Protein AF-A0A2T5ME31-F1 (afdb_monomer_lite)

Sequence (83 aa):
MPKRVDEKGSESASTDAVGQFEEAMKELEALVSKMERGDLRLEESLHVFERGIALAQQCRQSLEKAELKVQNLLERSSDNQDA

Radius of gyration: 20.47 Å; chains: 1; bounding box: 51×41×55 Å

pLDDT: mean 82.14, std 18.38, range [39.12, 97.12]

Secondary structure (DSSP, 8-state):
---------S-HHHHHHHHHHHHHHHHHHHHHHHHHHT---HHHHHHHHHHHHHHHHHHHHHHHHHHHHHHHHHHHHHTTT--

InterPro domains:
  IPR003761 Exonuclease VII, small subunit [MF_00337] (20-80)
  IPR003761 Exonuclease VII, small subunit [PF02609] (21-71)
  IPR003761 Exonuclease VII, small subunit [PIRSF006488] (12-82)
  IPR003761 Exonuclease VII, small subunit [PTHR34137] (15-80)
  IPR003761 Exonuclease VII, small subunit [TIGR01280] (21-75)
  IPR037004 Exonuclease VII, small subunit superfamily [G3DSA:1.10.287.1040] (18-83)
  IPR037004 Exonuclease VII, small subunit superfamily [SSF116842] (20-80)

Foldseek 3Di:
DDDDDDDDDDDPPQVVLVVQLVVLVVLLVVLVVVVVVVPDDPVRVVVSVVSNVVSVVSNVVSVVVNVVVVVVVVVVVVVVVVD

Organism: NCBI:txid2029166

Structure (mmCIF, N/CA/C/O backbone):
data_AF-A0A2T5ME31-F1
#
_entry.id   AF-A0A2T5ME31-F1
#
loop_
_atom_site.group_PDB
_atom_site.id
_atom_site.type_symbol
_atom_site.label_atom_id
_atom_site.label_alt_id
_atom_site.label_comp_id
_atom_site.label_asym_id
_atom_site.label_entity_id
_atom_site.label_seq_id
_atom_site.pdbx_PDB_ins_code
_atom_site.Cartn_x
_atom_site.Cartn_y
_atom_site.Cartn_z
_atom_site.occupancy
_atom_site.B_iso_or_equiv
_atom_site.auth_seq_id
_atom_site.auth_comp_id
_atom_site.auth_asym_id
_atom_site.auth_atom_id
_atom_site.pdbx_PDB_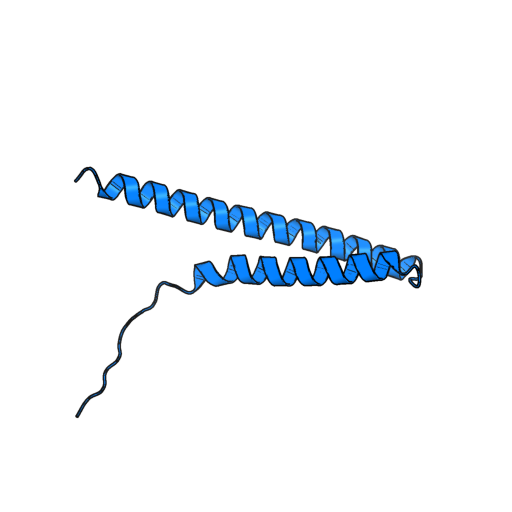model_num
ATOM 1 N N . MET A 1 1 ? -35.891 -35.934 11.371 1.00 39.12 1 MET A N 1
ATOM 2 C CA . MET A 1 1 ? -34.684 -35.581 12.150 1.00 39.12 1 MET A CA 1
ATOM 3 C C . MET A 1 1 ? -34.080 -34.322 11.542 1.00 39.12 1 MET A C 1
ATOM 5 O O . MET A 1 1 ? -33.664 -34.388 10.393 1.00 39.12 1 MET A O 1
ATOM 9 N N . PRO A 1 2 ? -34.120 -33.173 12.235 1.00 50.97 2 PRO A N 1
ATOM 10 C CA . PRO A 1 2 ? -33.582 -31.913 11.737 1.00 50.97 2 PRO A CA 1
ATOM 11 C C . PRO A 1 2 ? -32.100 -31.768 12.109 1.00 50.97 2 PRO A C 1
ATOM 13 O O . PRO A 1 2 ? -31.711 -32.072 13.234 1.00 50.97 2 PRO A O 1
ATOM 16 N N . LYS A 1 3 ? -31.285 -31.240 11.194 1.00 44.72 3 LYS A N 1
ATOM 17 C CA . LYS A 1 3 ? -30.058 -30.519 11.551 1.00 44.72 3 LYS A CA 1
ATOM 18 C C . LYS A 1 3 ? -30.191 -29.094 11.025 1.00 44.72 3 LYS A C 1
ATOM 20 O O . LYS A 1 3 ? -29.736 -28.781 9.932 1.00 44.72 3 LYS A O 1
ATOM 25 N N . ARG A 1 4 ? -30.895 -28.269 11.808 1.00 48.56 4 ARG A N 1
ATOM 26 C CA . ARG A 1 4 ? -30.717 -26.816 11.789 1.00 48.56 4 ARG A CA 1
ATOM 27 C C . ARG A 1 4 ? -29.307 -26.534 12.288 1.00 48.56 4 ARG A C 1
ATOM 29 O O . ARG A 1 4 ? -28.952 -26.985 13.373 1.00 48.56 4 ARG A O 1
ATOM 36 N N . VAL A 1 5 ? -28.558 -25.782 11.504 1.00 55.25 5 VAL A N 1
ATOM 37 C CA . VAL A 1 5 ? -27.475 -24.936 11.996 1.00 55.25 5 VAL A CA 1
ATOM 38 C C . VAL A 1 5 ? -27.756 -23.543 11.450 1.00 55.25 5 VAL A C 1
ATOM 40 O O . VAL A 1 5 ? -27.225 -23.124 10.429 1.00 55.25 5 VAL A O 1
ATOM 43 N N . ASP A 1 6 ? -28.701 -22.873 12.102 1.00 62.56 6 ASP A N 1
ATOM 44 C CA . ASP A 1 6 ? -28.684 -21.421 12.200 1.00 62.56 6 ASP A CA 1
ATOM 45 C C . ASP A 1 6 ? -27.572 -21.089 13.206 1.00 62.56 6 ASP A C 1
ATOM 47 O O . ASP A 1 6 ? -27.680 -21.539 14.340 1.00 62.56 6 ASP A O 1
ATOM 51 N N . GLU A 1 7 ? -26.500 -20.395 12.804 1.00 49.44 7 GLU A N 1
ATOM 52 C CA . GLU A 1 7 ? -25.826 -19.363 13.620 1.00 49.44 7 GLU A CA 1
ATOM 53 C C . GLU A 1 7 ? -24.509 -18.868 12.996 1.00 49.44 7 GLU A C 1
ATOM 55 O O . GLU A 1 7 ? -23.515 -19.588 12.943 1.00 49.44 7 GLU A O 1
ATOM 60 N N . LYS A 1 8 ? -24.534 -17.583 12.607 1.00 40.03 8 LYS A N 1
ATOM 61 C CA . LYS A 1 8 ? -23.518 -16.524 12.804 1.00 40.03 8 LYS A CA 1
ATOM 62 C C . LYS A 1 8 ? -23.275 -15.668 11.560 1.00 40.03 8 LYS A C 1
ATOM 64 O O . LYS A 1 8 ? -22.261 -15.763 10.878 1.00 40.03 8 LYS A O 1
ATOM 69 N N . GLY A 1 9 ? -24.186 -14.721 11.344 1.00 49.94 9 GLY A N 1
ATOM 70 C CA . GLY A 1 9 ? -23.807 -13.426 10.788 1.00 49.94 9 GLY A CA 1
ATOM 71 C C . GLY A 1 9 ? -23.179 -12.572 11.895 1.00 49.94 9 GLY A C 1
ATOM 72 O O . GLY A 1 9 ? -23.847 -12.353 12.897 1.00 49.94 9 GLY A O 1
ATOM 73 N N . SER A 1 10 ? -21.909 -12.164 11.733 1.00 41.03 10 SER A N 1
ATOM 74 C CA . SER A 1 10 ? -21.300 -10.917 12.274 1.00 41.03 10 SER A CA 1
ATOM 75 C C . SER A 1 10 ? -19.772 -10.788 12.018 1.00 41.03 10 SER A C 1
ATOM 77 O O . SER A 1 10 ? -19.177 -9.778 12.380 1.00 41.03 10 SER A O 1
ATOM 79 N N . GLU A 1 11 ? -19.081 -11.764 11.408 1.00 43.75 11 GLU A N 1
ATOM 80 C CA . GLU A 1 11 ? -17.596 -11.744 11.326 1.00 43.75 11 GLU A CA 1
ATOM 81 C C . GLU A 1 11 ? -17.000 -11.213 10.002 1.00 43.75 11 GLU A C 1
ATOM 83 O O . GLU A 1 11 ? -15.802 -10.935 9.937 1.00 43.75 11 GLU A O 1
ATOM 88 N N . SER A 1 12 ? -17.816 -10.987 8.966 1.00 48.06 12 SER A N 1
ATOM 89 C CA . SER A 1 12 ? -17.333 -10.740 7.592 1.00 48.06 12 SER A CA 1
ATOM 90 C C . SER A 1 12 ? -16.538 -9.441 7.393 1.00 48.06 12 SER A C 1
ATOM 92 O O . SER A 1 12 ? -15.633 -9.415 6.575 1.00 48.06 12 SER A O 1
ATOM 94 N N . ALA A 1 13 ? -16.821 -8.366 8.135 1.00 49.38 13 ALA A N 1
ATOM 95 C CA . ALA A 1 13 ? -16.233 -7.052 7.836 1.00 49.38 13 ALA A CA 1
ATOM 96 C C . ALA A 1 13 ? -14.808 -6.839 8.400 1.00 49.38 13 ALA A C 1
ATOM 98 O O . ALA A 1 13 ? -14.172 -5.832 8.110 1.00 49.38 13 ALA A O 1
ATOM 99 N N . SER A 1 14 ? -14.307 -7.723 9.276 1.00 51.66 14 SER A N 1
ATOM 100 C CA . SER A 1 14 ? -12.938 -7.624 9.845 1.00 51.66 14 SER A CA 1
ATOM 101 C C . SER A 1 14 ? -11.876 -8.154 8.900 1.00 51.66 14 SER A C 1
ATOM 103 O O . SER A 1 14 ? -10.784 -7.600 8.827 1.00 51.66 14 SER A O 1
ATOM 105 N N . THR A 1 15 ? -12.210 -9.237 8.208 1.00 57.91 15 THR A N 1
ATOM 106 C CA . THR A 1 15 ? -11.295 -9.967 7.333 1.00 57.91 15 THR A CA 1
ATOM 107 C C . THR A 1 15 ? -10.972 -9.156 6.082 1.00 57.91 15 THR A C 1
ATOM 109 O O . THR A 1 15 ? -9.847 -9.204 5.599 1.00 57.91 15 THR A O 1
ATOM 112 N N . ASP A 1 16 ? -11.915 -8.332 5.620 1.00 72.06 16 ASP A N 1
ATOM 113 C CA . ASP A 1 16 ? -11.773 -7.569 4.381 1.00 72.06 16 ASP A CA 1
ATOM 114 C C . ASP A 1 16 ? -10.636 -6.538 4.433 1.00 72.06 16 ASP A C 1
ATOM 116 O O . ASP A 1 16 ? -9.873 -6.433 3.479 1.00 72.06 16 ASP A O 1
ATOM 120 N N . ALA A 1 17 ? -10.484 -5.788 5.531 1.00 78.50 17 ALA A N 1
ATOM 121 C CA . ALA A 1 17 ? -9.447 -4.752 5.627 1.00 78.50 17 ALA A CA 1
ATOM 122 C C . ALA A 1 17 ? -8.035 -5.349 5.748 1.00 78.50 17 ALA A C 1
ATOM 124 O O . ALA A 1 17 ? -7.097 -4.847 5.129 1.00 78.50 17 ALA A O 1
ATOM 125 N N . VAL A 1 18 ? -7.893 -6.438 6.511 1.00 81.31 18 VAL A N 1
ATOM 126 C CA . VAL A 1 18 ? -6.614 -7.148 6.668 1.00 81.31 18 VAL A CA 1
ATOM 127 C C . VAL A 1 18 ? -6.233 -7.853 5.366 1.00 81.31 18 VAL A C 1
ATOM 129 O O . VAL A 1 18 ? -5.108 -7.694 4.905 1.00 81.31 18 VAL A O 1
ATOM 132 N N . GLY A 1 19 ? -7.179 -8.529 4.706 1.00 83.69 19 GLY A N 1
ATOM 133 C CA . GLY A 1 19 ? -6.946 -9.142 3.395 1.00 83.69 19 GLY A CA 1
ATOM 134 C C . GLY A 1 19 ? -6.562 -8.115 2.325 1.00 83.69 19 GLY A C 1
ATOM 135 O O . GLY A 1 19 ? -5.577 -8.299 1.617 1.00 83.69 19 GLY A O 1
ATOM 136 N N . GLN A 1 20 ? -7.260 -6.973 2.269 1.00 88.44 20 GLN A N 1
ATOM 137 C CA . GLN A 1 20 ? -6.921 -5.875 1.353 1.00 88.44 20 GLN A CA 1
ATOM 138 C C . GLN A 1 20 ? -5.532 -5.282 1.616 1.00 88.44 20 GLN 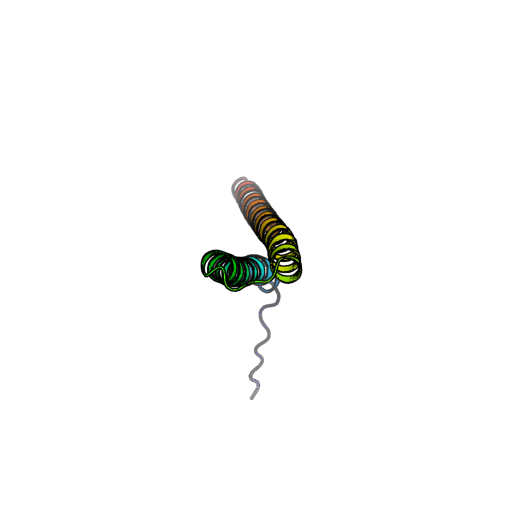A C 1
ATOM 140 O O . GLN A 1 20 ? -4.894 -4.802 0.680 1.00 88.44 20 GLN A O 1
ATOM 145 N N . PHE A 1 21 ? -5.077 -5.266 2.873 1.00 93.62 21 PHE A N 1
ATOM 146 C CA . PHE A 1 21 ? -3.724 -4.834 3.220 1.00 93.62 21 PHE A CA 1
ATOM 147 C C . PHE A 1 21 ? -2.676 -5.841 2.737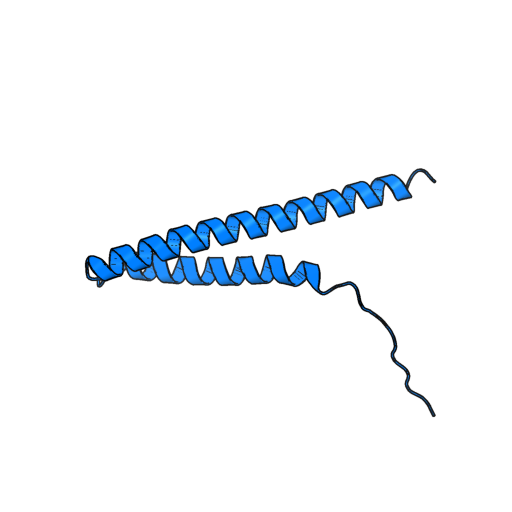 1.00 93.62 21 PHE A C 1
ATOM 149 O O . PHE A 1 21 ? -1.725 -5.444 2.071 1.00 93.62 21 PHE A O 1
ATOM 156 N N . GLU A 1 22 ? -2.853 -7.129 3.041 1.00 93.88 22 GLU A N 1
ATOM 157 C CA . GLU A 1 22 ? -1.905 -8.179 2.651 1.00 93.88 22 GLU A CA 1
ATOM 158 C C . GLU A 1 22 ? -1.756 -8.279 1.128 1.00 93.88 22 GLU A C 1
ATOM 160 O O . GLU A 1 22 ? -0.637 -8.364 0.616 1.00 93.88 22 GLU A O 1
ATOM 165 N N . GLU A 1 23 ? -2.866 -8.203 0.391 1.00 94.06 23 GLU A N 1
ATOM 166 C CA . GLU A 1 23 ? -2.853 -8.193 -1.073 1.00 94.06 23 GLU A CA 1
ATOM 167 C C . GLU A 1 23 ? -2.122 -6.967 -1.629 1.00 94.06 23 GLU A C 1
ATOM 169 O O . GLU A 1 23 ? -1.240 -7.109 -2.480 1.00 94.06 23 GLU A O 1
ATOM 174 N N . ALA A 1 24 ? -2.440 -5.770 -1.123 1.00 94.62 24 ALA A N 1
ATOM 175 C CA . ALA A 1 24 ? -1.814 -4.535 -1.583 1.00 94.62 24 ALA A CA 1
ATOM 176 C C . ALA A 1 24 ? -0.310 -4.492 -1.270 1.00 94.62 24 ALA A C 1
ATOM 178 O O . ALA A 1 24 ? 0.482 -4.062 -2.110 1.00 94.62 24 ALA A O 1
ATOM 179 N N . MET A 1 25 ? 0.096 -4.983 -0.095 1.00 95.88 25 MET A N 1
ATOM 180 C CA . MET A 1 25 ? 1.504 -5.090 0.288 1.00 95.88 25 MET A CA 1
ATOM 181 C C . MET A 1 25 ? 2.267 -6.059 -0.609 1.00 95.88 25 MET A C 1
ATOM 183 O O . MET A 1 25 ? 3.333 -5.712 -1.113 1.00 95.88 25 MET A O 1
ATOM 187 N N . LYS A 1 26 ? 1.703 -7.240 -0.872 1.00 97.06 26 LYS A N 1
ATOM 188 C CA . LYS A 1 26 ? 2.328 -8.235 -1.747 1.00 97.06 26 LYS A CA 1
ATOM 189 C C . LYS A 1 26 ? 2.512 -7.711 -3.171 1.00 97.06 26 LYS A C 1
ATOM 191 O O . LYS A 1 26 ? 3.535 -7.969 -3.806 1.00 97.06 26 LYS A O 1
ATOM 196 N N . GLU A 1 27 ? 1.528 -6.980 -3.688 1.00 96.25 27 GLU A N 1
ATOM 197 C CA . GLU A 1 27 ? 1.649 -6.348 -5.001 1.00 96.25 27 GLU A CA 1
ATOM 198 C C . GLU A 1 27 ? 2.721 -5.250 -4.995 1.00 96.25 27 GLU A C 1
ATOM 200 O O . GLU A 1 27 ? 3.544 -5.191 -5.909 1.00 96.25 27 GLU A O 1
ATOM 205 N N . LEU A 1 28 ? 2.767 -4.421 -3.949 1.00 96.12 28 LEU A N 1
ATOM 206 C CA . LEU A 1 28 ? 3.757 -3.355 -3.815 1.00 96.12 28 LEU A CA 1
ATOM 207 C C . LEU A 1 28 ? 5.190 -3.909 -3.785 1.00 96.12 28 LEU A C 1
ATOM 209 O O . LEU A 1 28 ? 6.053 -3.403 -4.499 1.00 96.12 28 LEU A O 1
ATOM 213 N N . GLU A 1 29 ? 5.436 -4.982 -3.032 1.00 96.38 29 GLU A N 1
ATOM 214 C CA . GLU A 1 29 ? 6.728 -5.682 -2.998 1.00 96.38 29 GLU A CA 1
ATOM 215 C C . GLU A 1 29 ? 7.137 -6.199 -4.384 1.00 96.38 29 GLU A C 1
ATOM 217 O O . GLU A 1 29 ? 8.287 -6.044 -4.805 1.00 96.38 29 GLU A O 1
ATOM 222 N N . ALA A 1 30 ? 6.191 -6.771 -5.136 1.00 96.00 30 ALA A N 1
ATOM 223 C CA . ALA A 1 30 ? 6.450 -7.257 -6.487 1.00 96.00 30 ALA A CA 1
ATOM 224 C C . ALA A 1 30 ? 6.812 -6.118 -7.456 1.00 96.00 30 ALA A C 1
ATOM 226 O O . ALA A 1 30 ? 7.693 -6.286 -8.307 1.00 96.00 30 ALA A O 1
ATOM 227 N N . LEU A 1 31 ? 6.161 -4.959 -7.325 1.00 95.19 31 LEU A N 1
ATOM 228 C CA . LEU A 1 31 ? 6.459 -3.769 -8.122 1.00 95.19 31 LEU A CA 1
ATOM 229 C C . LEU A 1 31 ? 7.829 -3.186 -7.783 1.00 95.19 31 LEU A C 1
ATOM 231 O O . LEU A 1 31 ? 8.602 -2.921 -8.702 1.00 95.19 31 LEU A O 1
ATOM 235 N N . VAL A 1 32 ? 8.164 -3.057 -6.496 1.00 94.69 32 VAL A N 1
ATOM 236 C CA . VAL A 1 32 ? 9.493 -2.605 -6.050 1.00 94.69 32 VAL A CA 1
ATOM 237 C C . VAL A 1 32 ? 10.574 -3.538 -6.588 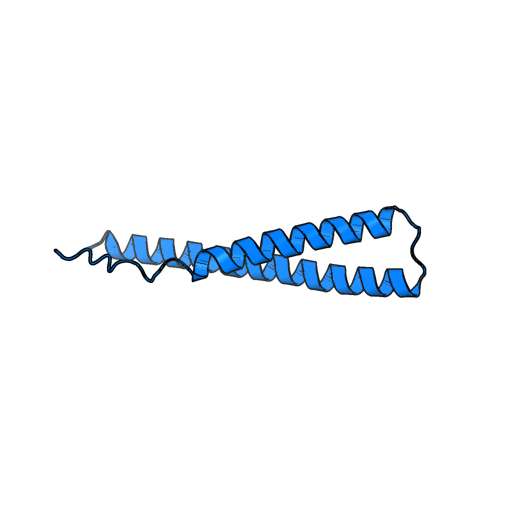1.00 94.69 32 VAL A C 1
ATOM 239 O O . VAL A 1 32 ? 11.503 -3.075 -7.244 1.00 94.69 32 VAL A O 1
ATOM 242 N N . SER A 1 33 ? 10.393 -4.855 -6.448 1.00 94.06 33 SER A N 1
ATOM 243 C CA . SER A 1 33 ? 11.320 -5.843 -7.008 1.00 94.06 33 SER A CA 1
ATOM 244 C C . SER A 1 33 ? 11.480 -5.700 -8.528 1.00 94.06 33 SER A C 1
ATOM 246 O O . SER A 1 33 ? 12.572 -5.891 -9.062 1.00 94.06 33 SER A O 1
ATOM 248 N N . LYS A 1 34 ? 10.412 -5.341 -9.254 1.00 91.56 34 LYS A N 1
ATOM 249 C CA . LYS A 1 34 ? 10.480 -5.067 -10.698 1.00 91.56 34 LYS A CA 1
ATOM 250 C C . LYS A 1 34 ? 11.271 -3.793 -11.005 1.00 91.56 34 LYS A C 1
ATOM 252 O O . LYS A 1 34 ? 12.059 -3.801 -11.941 1.00 91.56 34 LYS A O 1
ATOM 257 N N . MET A 1 35 ? 11.100 -2.728 -10.223 1.00 91.50 35 MET A N 1
ATOM 258 C CA . MET A 1 35 ? 11.868 -1.488 -10.390 1.00 91.50 35 MET A CA 1
ATOM 259 C C . MET A 1 35 ? 13.359 -1.695 -10.104 1.00 91.50 35 MET A C 1
ATOM 261 O O . MET A 1 35 ? 14.198 -1.185 -10.841 1.00 91.50 35 MET A O 1
ATOM 265 N N . GLU A 1 36 ? 13.690 -2.482 -9.080 1.00 93.00 36 GLU A N 1
ATOM 266 C CA . GLU A 1 36 ? 15.074 -2.780 -8.690 1.00 93.00 36 GLU A CA 1
ATOM 267 C C . GLU A 1 36 ? 15.831 -3.616 -9.728 1.00 93.00 36 GLU A C 1
ATOM 269 O O . GLU A 1 36 ? 17.047 -3.481 -9.854 1.00 93.00 36 GLU A O 1
ATOM 274 N N . ARG A 1 37 ? 15.128 -4.452 -10.508 1.00 92.25 37 ARG A N 1
ATOM 275 C CA . ARG A 1 37 ? 15.735 -5.209 -11.617 1.00 92.25 37 ARG A CA 1
ATOM 276 C C . ARG A 1 37 ? 16.240 -4.312 -12.750 1.00 92.25 37 ARG A C 1
ATOM 278 O O . ARG A 1 37 ? 17.144 -4.725 -13.472 1.00 92.25 37 ARG A O 1
ATOM 285 N N . GLY A 1 38 ? 15.689 -3.105 -12.900 1.00 86.56 38 GLY A N 1
ATOM 286 C CA . GLY A 1 38 ? 16.155 -2.115 -13.875 1.00 86.56 38 GLY A CA 1
ATOM 287 C C . GLY A 1 38 ? 15.907 -2.482 -15.345 1.00 86.56 38 GLY A C 1
ATOM 288 O O . GLY A 1 38 ? 16.529 -1.901 -16.229 1.00 86.56 38 GLY A O 1
ATOM 289 N N . ASP A 1 39 ? 15.014 -3.435 -15.620 1.00 90.31 39 ASP A N 1
ATOM 290 C CA . ASP A 1 39 ? 14.656 -3.916 -16.961 1.00 90.31 39 ASP A CA 1
ATOM 291 C C . ASP A 1 39 ? 13.450 -3.182 -17.581 1.00 90.31 39 ASP A C 1
ATOM 293 O O . ASP A 1 39 ? 13.032 -3.487 -18.699 1.00 90.31 39 ASP A O 1
ATOM 297 N N . LEU A 1 40 ? 12.903 -2.191 -16.872 1.00 91.38 40 LEU A N 1
ATOM 298 C CA . LEU A 1 40 ? 11.736 -1.416 -17.281 1.00 91.38 40 LEU A CA 1
ATOM 299 C C . LEU A 1 40 ? 12.097 -0.275 -18.235 1.00 91.38 40 LEU A C 1
ATOM 301 O O . LEU A 1 40 ? 13.028 0.498 -17.995 1.00 91.38 40 LEU A O 1
ATOM 305 N N . ARG A 1 41 ? 11.283 -0.081 -19.277 1.00 95.00 41 ARG A N 1
ATOM 306 C CA . ARG A 1 41 ? 11.306 1.166 -20.054 1.00 95.00 41 ARG A CA 1
ATOM 307 C C . ARG A 1 41 ? 10.799 2.330 -19.200 1.00 95.00 41 ARG A C 1
ATOM 309 O O . ARG A 1 41 ? 10.120 2.133 -18.193 1.00 95.00 41 ARG A O 1
ATOM 316 N N . LEU A 1 42 ? 11.088 3.560 -19.627 1.00 92.06 42 LEU A N 1
ATOM 317 C CA . LEU A 1 42 ? 10.675 4.774 -18.912 1.00 92.06 42 LEU A CA 1
ATOM 318 C C . LEU A 1 42 ? 9.156 4.831 -18.681 1.00 92.06 42 LEU A C 1
ATOM 320 O O . LEU A 1 42 ? 8.715 5.067 -17.564 1.00 92.06 42 LEU A O 1
ATOM 324 N N . GLU A 1 43 ? 8.362 4.568 -19.718 1.00 93.62 43 GLU A N 1
ATOM 325 C CA . GLU A 1 43 ? 6.895 4.569 -19.632 1.00 93.62 43 GLU A CA 1
ATOM 326 C C . GLU A 1 43 ? 6.372 3.496 -18.664 1.00 93.62 43 GLU A C 1
ATOM 328 O O . GLU A 1 43 ? 5.509 3.762 -17.831 1.00 93.62 43 GLU A O 1
ATOM 333 N N . GLU A 1 44 ? 6.964 2.301 -18.684 1.00 93.31 44 GLU A N 1
ATOM 334 C CA . GLU A 1 44 ? 6.611 1.231 -17.746 1.00 93.31 44 GLU A CA 1
ATOM 335 C C . GLU A 1 44 ? 7.020 1.576 -16.309 1.00 93.31 44 GLU A C 1
ATOM 337 O O . GLU A 1 44 ? 6.286 1.273 -15.373 1.00 93.31 44 GLU A O 1
ATOM 342 N N . SER A 1 45 ? 8.166 2.236 -16.128 1.00 93.12 45 SER A N 1
ATOM 343 C CA . SER A 1 45 ? 8.633 2.715 -14.823 1.00 93.12 45 SER A CA 1
ATOM 344 C C . SER A 1 45 ? 7.667 3.734 -14.221 1.00 93.12 45 SER A C 1
ATOM 346 O O . SER A 1 45 ? 7.395 3.678 -13.023 1.00 93.12 45 SER A O 1
ATOM 348 N N . LEU A 1 46 ? 7.106 4.626 -15.045 1.00 95.31 46 LEU A N 1
ATOM 349 C CA . LEU A 1 46 ? 6.094 5.590 -14.608 1.00 95.31 46 LEU A CA 1
ATOM 350 C C . LEU A 1 46 ? 4.802 4.887 -14.179 1.00 95.31 46 LEU A C 1
ATOM 352 O O . LEU A 1 46 ? 4.302 5.155 -13.090 1.00 95.31 46 LEU A O 1
ATOM 356 N N . HIS A 1 47 ? 4.313 3.926 -14.966 1.00 95.62 47 HIS A N 1
ATOM 357 C CA . HIS A 1 47 ? 3.125 3.151 -14.595 1.00 95.62 47 HIS A CA 1
ATOM 358 C C . HIS A 1 47 ? 3.310 2.343 -13.308 1.00 95.62 47 HIS A C 1
ATOM 360 O O . HIS A 1 47 ? 2.422 2.310 -12.455 1.00 95.62 47 HIS A O 1
ATOM 366 N N . VAL A 1 48 ? 4.466 1.694 -13.147 1.00 95.19 48 VAL A N 1
ATOM 367 C CA . VAL A 1 48 ? 4.794 0.943 -11.929 1.00 95.19 48 VAL A CA 1
ATOM 368 C C . VAL A 1 48 ? 4.860 1.879 -10.722 1.00 95.19 48 VAL A C 1
ATOM 370 O O . VAL A 1 48 ? 4.331 1.542 -9.663 1.00 95.19 48 VAL A O 1
ATOM 373 N N . PHE A 1 49 ? 5.442 3.067 -10.885 1.00 94.12 49 PHE A N 1
ATOM 374 C CA . PHE A 1 49 ? 5.500 4.074 -9.833 1.00 94.12 49 PHE A CA 1
ATOM 375 C C . PHE A 1 49 ? 4.105 4.569 -9.424 1.00 94.12 49 PHE A C 1
ATOM 377 O O . PHE A 1 49 ? 3.773 4.547 -8.240 1.00 94.12 49 PHE A O 1
ATOM 384 N N . GLU A 1 50 ? 3.257 4.952 -10.383 1.00 96.81 50 GLU A N 1
ATOM 385 C CA . GLU A 1 50 ? 1.873 5.376 -10.122 1.00 96.81 50 GLU A CA 1
ATOM 386 C C . GLU A 1 50 ? 1.078 4.297 -9.381 1.00 96.81 50 GLU A C 1
ATOM 388 O O . GLU A 1 50 ? 0.408 4.579 -8.381 1.00 96.81 50 GLU A O 1
ATOM 393 N N . ARG A 1 51 ? 1.198 3.040 -9.826 1.00 97.06 51 ARG A N 1
ATOM 394 C CA . ARG A 1 51 ? 0.567 1.902 -9.155 1.00 97.06 51 ARG A CA 1
ATOM 395 C C . ARG A 1 51 ? 1.103 1.720 -7.736 1.00 97.06 51 ARG A C 1
ATOM 397 O O . ARG A 1 51 ? 0.309 1.508 -6.823 1.00 97.06 51 ARG A O 1
ATOM 404 N N . GLY A 1 52 ? 2.413 1.852 -7.532 1.00 96.44 52 GLY A N 1
ATOM 405 C CA . GLY A 1 52 ? 3.037 1.784 -6.211 1.00 96.44 52 GLY A CA 1
ATOM 406 C C . GLY A 1 52 ? 2.495 2.843 -5.245 1.00 96.44 52 GLY A C 1
ATOM 407 O O . GLY A 1 52 ? 2.172 2.526 -4.101 1.00 96.44 52 GLY A O 1
ATOM 408 N N . ILE A 1 53 ? 2.301 4.082 -5.714 1.00 97.12 53 ILE A N 1
ATOM 409 C CA . ILE A 1 53 ? 1.677 5.149 -4.914 1.00 97.12 53 ILE A CA 1
ATOM 410 C C . ILE A 1 53 ? 0.234 4.792 -4.541 1.00 97.12 53 ILE A C 1
ATOM 412 O O . ILE A 1 53 ? -0.157 4.966 -3.384 1.00 97.12 53 ILE A O 1
ATOM 416 N N . ALA A 1 54 ? -0.552 4.274 -5.486 1.00 97.12 54 ALA A N 1
ATOM 417 C CA . ALA A 1 54 ? -1.930 3.864 -5.222 1.00 97.12 54 ALA A CA 1
ATOM 418 C C . ALA A 1 54 ? -2.005 2.733 -4.179 1.00 97.12 54 ALA A C 1
ATOM 420 O O . ALA A 1 54 ? -2.799 2.810 -3.241 1.00 97.12 54 ALA A O 1
ATOM 421 N N . LEU A 1 55 ? -1.138 1.723 -4.289 1.00 97.12 55 LEU A N 1
ATOM 422 C CA . LEU A 1 55 ? -1.062 0.616 -3.331 1.00 97.12 55 LEU A CA 1
ATOM 423 C C . LEU A 1 55 ? -0.647 1.094 -1.938 1.00 97.12 55 LEU A C 1
ATOM 425 O O . LEU A 1 55 ? -1.278 0.725 -0.953 1.00 97.12 55 LEU A O 1
ATOM 429 N N . ALA A 1 56 ? 0.345 1.983 -1.841 1.00 95.19 56 ALA A N 1
ATOM 430 C CA . ALA A 1 56 ? 0.756 2.558 -0.561 1.00 95.19 56 ALA A CA 1
ATOM 431 C C . ALA A 1 56 ? -0.387 3.333 0.124 1.00 95.19 56 ALA A C 1
ATOM 433 O O . ALA A 1 56 ? -0.558 3.260 1.344 1.00 95.19 56 ALA A O 1
ATOM 434 N N . GLN A 1 57 ? -1.203 4.056 -0.650 1.00 96.12 57 GLN A N 1
ATOM 435 C CA . GLN A 1 57 ? -2.402 4.716 -0.126 1.00 96.12 57 GLN A CA 1
ATOM 436 C C . GLN A 1 57 ? -3.452 3.706 0.346 1.00 96.12 57 GLN A C 1
ATOM 438 O O . GLN A 1 57 ? -4.035 3.904 1.412 1.00 96.12 57 GLN A O 1
ATOM 443 N N . GLN A 1 58 ? -3.668 2.627 -0.408 1.00 94.69 58 GLN A N 1
ATOM 444 C CA . GLN A 1 58 ? -4.584 1.553 -0.028 1.00 94.69 58 GLN A CA 1
ATOM 445 C C . GLN A 1 58 ? -4.150 0.884 1.282 1.00 94.69 58 GLN A C 1
ATOM 447 O O . GLN A 1 58 ? -4.973 0.737 2.184 1.00 94.69 58 GLN A O 1
ATOM 452 N N . CYS A 1 59 ? -2.861 0.568 1.441 1.00 94.56 59 CYS A N 1
ATOM 453 C CA . CYS A 1 59 ? -2.325 0.011 2.683 1.00 94.56 59 CYS A CA 1
ATOM 454 C C . CYS A 1 59 ? -2.610 0.923 3.880 1.00 94.56 59 CYS A C 1
ATOM 456 O O . CYS A 1 59 ? -3.102 0.458 4.907 1.00 94.56 59 CYS A O 1
ATOM 458 N N . ARG A 1 60 ? -2.365 2.233 3.736 1.00 94.69 60 ARG A N 1
ATOM 459 C CA . ARG A 1 60 ? -2.653 3.209 4.794 1.00 94.69 60 ARG A CA 1
ATOM 460 C C . ARG A 1 60 ? -4.135 3.216 5.175 1.00 94.69 60 ARG A C 1
ATOM 462 O O . ARG A 1 60 ? -4.450 3.141 6.356 1.00 94.69 60 ARG A O 1
ATOM 469 N N . GLN A 1 61 ? -5.037 3.242 4.195 1.00 93.75 61 GLN A N 1
ATOM 470 C CA . GLN A 1 61 ? -6.481 3.214 4.457 1.00 93.75 61 GLN A CA 1
ATOM 471 C C . GLN A 1 61 ? -6.925 1.925 5.156 1.00 93.75 61 GLN A C 1
ATOM 473 O O . GLN A 1 61 ? -7.807 1.959 6.014 1.00 93.75 61 GLN A O 1
ATOM 478 N N . SER A 1 62 ? -6.341 0.780 4.799 1.00 91.75 62 SER A N 1
ATOM 479 C CA . SER A 1 62 ? -6.630 -0.486 5.475 1.00 91.75 62 SER A CA 1
ATOM 480 C C . SER A 1 62 ? -6.192 -0.462 6.940 1.00 91.75 62 SER A C 1
ATOM 482 O O . SER A 1 62 ? -6.949 -0.911 7.801 1.00 91.75 62 SER A O 1
ATOM 484 N N . LEU A 1 63 ? -5.019 0.111 7.234 1.00 94.12 63 LEU A N 1
ATOM 485 C CA . LEU A 1 63 ? -4.535 0.288 8.606 1.00 94.12 63 LEU A CA 1
ATOM 486 C C . LEU A 1 63 ? -5.429 1.242 9.409 1.00 94.12 63 LEU A C 1
ATOM 488 O O . LEU A 1 63 ? -5.840 0.888 10.508 1.00 94.12 63 LEU A O 1
ATOM 492 N N . GLU A 1 64 ? -5.808 2.390 8.839 1.00 93.19 64 GLU A N 1
ATOM 493 C CA . GLU A 1 64 ? -6.726 3.350 9.477 1.00 93.19 64 GLU A CA 1
ATOM 494 C C . GLU A 1 64 ? -8.071 2.691 9.831 1.00 93.19 64 GLU A C 1
ATOM 496 O O . GLU A 1 64 ? -8.588 2.844 10.937 1.00 93.19 64 GLU A O 1
ATOM 501 N N . LYS A 1 65 ? -8.637 1.890 8.917 1.00 90.50 65 LYS A N 1
ATOM 502 C CA . LYS A 1 65 ? -9.877 1.137 9.175 1.00 90.50 65 LYS A CA 1
ATOM 503 C C . LYS A 1 65 ? -9.710 0.107 10.291 1.00 90.50 65 LYS A C 1
ATOM 505 O O . LYS A 1 65 ? -10.623 -0.064 11.101 1.00 90.50 65 LYS A O 1
ATOM 510 N N . ALA A 1 66 ? -8.581 -0.599 10.316 1.00 89.69 66 ALA A N 1
ATOM 511 C CA . ALA A 1 66 ? -8.291 -1.580 11.353 1.00 89.69 66 ALA A CA 1
ATOM 512 C C . ALA A 1 66 ? -8.156 -0.907 12.729 1.00 89.69 66 ALA A C 1
ATOM 514 O O . ALA A 1 66 ? -8.763 -1.372 13.692 1.00 89.69 66 ALA A O 1
ATOM 515 N N . GLU A 1 67 ? -7.443 0.217 12.803 1.00 91.06 67 GLU A N 1
ATOM 516 C CA . GLU A 1 67 ? -7.271 1.010 14.023 1.00 91.06 67 GLU A CA 1
ATOM 517 C C . GLU A 1 67 ? -8.611 1.525 14.558 1.00 91.06 67 GLU A C 1
ATOM 519 O O . GLU A 1 67 ? -8.955 1.261 15.712 1.00 91.06 67 GLU A O 1
ATOM 524 N N . LEU A 1 68 ? -9.429 2.149 13.701 1.00 91.94 68 LEU A N 1
ATOM 525 C CA . LEU A 1 68 ? -10.773 2.606 14.068 1.00 91.94 68 LEU A CA 1
ATOM 526 C C . LEU A 1 68 ? -11.632 1.461 14.606 1.00 91.94 68 LEU A C 1
ATOM 528 O O . LEU A 1 68 ? -12.387 1.628 15.564 1.00 91.94 68 LEU A O 1
ATOM 532 N N . LYS A 1 69 ? -11.538 0.273 14.005 1.00 87.75 69 LYS A N 1
ATOM 533 C CA . LYS A 1 69 ? -12.282 -0.895 14.475 1.00 87.75 69 LYS A CA 1
ATOM 534 C C . LYS A 1 69 ? -11.818 -1.346 15.859 1.00 87.75 69 LYS A C 1
ATOM 536 O O . LYS A 1 69 ? -12.667 -1.659 16.690 1.00 87.75 69 LYS A O 1
ATOM 541 N N . VAL A 1 70 ? -10.511 -1.362 16.119 1.00 90.38 70 VAL A N 1
ATOM 542 C CA . VAL A 1 70 ? -9.959 -1.682 17.445 1.00 90.38 70 VAL A CA 1
ATOM 543 C C . VAL A 1 70 ? -10.424 -0.662 18.481 1.00 90.38 70 VAL A C 1
ATOM 545 O O . VAL A 1 70 ? -10.912 -1.065 19.534 1.00 90.38 70 VAL A O 1
ATOM 548 N N . GLN A 1 71 ? -10.358 0.633 18.168 1.00 91.44 71 GLN A N 1
ATOM 549 C CA . GLN A 1 71 ? -10.818 1.691 19.067 1.00 91.44 71 GLN A CA 1
ATOM 550 C C . GLN A 1 71 ? -12.298 1.516 19.435 1.00 91.44 71 GLN A C 1
ATOM 552 O O . GLN A 1 71 ? -12.634 1.462 20.615 1.00 91.44 71 GLN A O 1
ATOM 557 N N . ASN A 1 72 ? -13.169 1.315 18.441 1.00 91.19 72 ASN A N 1
ATOM 558 C CA . ASN A 1 72 ? -14.595 1.076 18.679 1.00 91.19 72 ASN A CA 1
ATOM 559 C C . ASN A 1 72 ? -14.851 -0.175 19.540 1.00 91.19 72 ASN A C 1
ATOM 561 O O . ASN A 1 72 ? -15.803 -0.215 20.317 1.00 91.19 72 ASN A O 1
ATOM 565 N N . LEU A 1 73 ? -14.041 -1.229 19.393 1.00 91.19 73 LEU A N 1
ATOM 566 C CA . LEU A 1 73 ? -14.167 -2.431 20.221 1.00 91.19 73 LEU A CA 1
ATOM 567 C C . LEU A 1 73 ? -13.741 -2.175 21.670 1.00 91.19 73 LEU A C 1
ATOM 569 O O . LEU A 1 73 ? -14.384 -2.700 22.579 1.00 91.19 73 LEU A O 1
ATOM 573 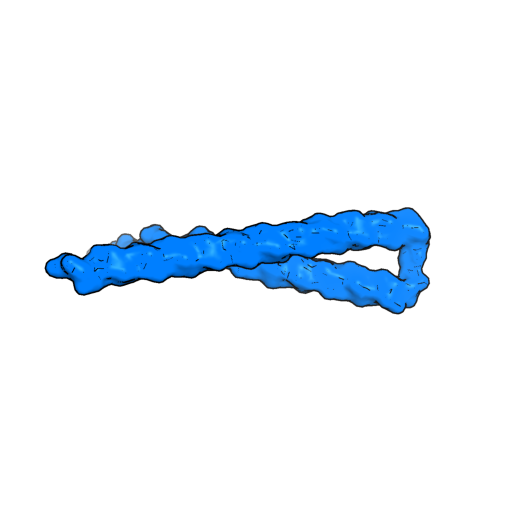N N . LEU A 1 74 ? -12.696 -1.374 21.891 1.00 92.12 74 LEU A N 1
ATOM 574 C CA . LEU A 1 74 ? -12.245 -0.987 23.229 1.00 92.12 74 LEU A CA 1
ATOM 575 C C . LEU A 1 74 ? -13.278 -0.098 23.933 1.00 92.12 74 LEU A C 1
ATOM 577 O O . LEU A 1 74 ? -13.645 -0.409 25.062 1.00 92.12 74 LEU A O 1
ATOM 581 N N . GLU A 1 75 ? -13.814 0.917 23.249 1.00 89.94 75 GLU A N 1
ATOM 582 C CA . GLU A 1 75 ? -14.852 1.817 23.784 1.00 89.94 75 GLU A CA 1
ATOM 583 C C . GLU A 1 75 ? -16.131 1.050 24.165 1.00 89.94 75 GLU A C 1
ATOM 585 O O . GLU A 1 75 ? -16.655 1.181 25.270 1.00 89.94 75 GLU A O 1
ATOM 590 N N . ARG A 1 76 ? -16.585 0.132 23.302 1.00 84.38 76 ARG A N 1
ATOM 591 C CA . ARG A 1 76 ? -17.735 -0.738 23.611 1.00 84.38 76 ARG A CA 1
ATOM 592 C C . ARG A 1 76 ? -17.470 -1.711 24.757 1.00 84.38 76 ARG A C 1
ATOM 594 O O . ARG A 1 76 ? -18.418 -2.184 25.378 1.00 84.38 76 ARG A O 1
ATOM 601 N N . SER A 1 77 ? -16.210 -2.074 24.991 1.00 79.38 77 SER A N 1
ATOM 602 C CA . SER A 1 77 ? -15.836 -2.970 26.088 1.00 79.38 77 SER A CA 1
ATOM 603 C C . SER A 1 77 ? -15.784 -2.228 27.423 1.00 79.38 77 SER A C 1
ATOM 605 O O . SER A 1 77 ? -16.153 -2.822 28.433 1.00 79.38 77 SER A O 1
ATOM 607 N N . SER A 1 78 ? -15.389 -0.948 27.435 1.00 74.56 78 SER A N 1
ATOM 608 C CA . SER A 1 78 ? -15.437 -0.104 28.636 1.00 74.56 78 SER A CA 1
ATOM 609 C C . SER A 1 78 ? -16.869 0.214 29.066 1.00 74.56 78 SER A C 1
ATOM 611 O O . SER A 1 78 ? -17.182 0.055 30.240 1.00 74.56 78 SER A O 1
ATOM 613 N N . ASP A 1 79 ? -17.770 0.530 28.129 1.00 71.00 79 ASP A N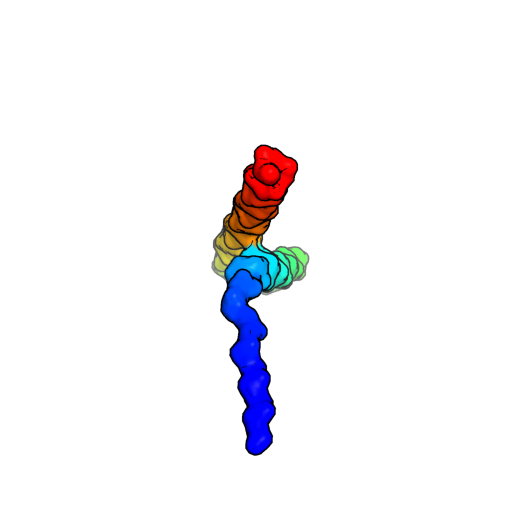 1
ATOM 614 C CA . ASP A 1 79 ? -19.175 0.847 28.450 1.00 71.00 79 ASP A CA 1
ATOM 615 C C . ASP A 1 79 ? -19.942 -0.333 29.082 1.00 71.00 79 ASP A C 1
ATOM 617 O O . ASP A 1 79 ? -20.955 -0.146 29.751 1.00 71.00 79 ASP A O 1
ATOM 621 N N . ASN A 1 80 ? -19.465 -1.563 28.872 1.00 62.12 80 ASN A N 1
ATOM 622 C CA . ASN A 1 80 ? -20.096 -2.791 29.357 1.00 62.12 80 ASN A CA 1
ATOM 623 C C . ASN A 1 80 ? -19.550 -3.268 30.720 1.00 62.12 80 ASN A C 1
ATOM 625 O O . ASN A 1 80 ? -20.021 -4.286 31.223 1.00 62.12 80 ASN A O 1
ATOM 629 N N . GLN A 1 81 ? -18.533 -2.600 31.283 1.00 57.28 81 GLN A N 1
ATOM 630 C CA . GLN A 1 81 ? -17.931 -2.957 32.580 1.00 57.28 81 GLN A CA 1
ATOM 631 C C . GLN A 1 81 ? -18.438 -2.103 33.754 1.00 57.28 81 GLN A C 1
ATOM 633 O O . GLN A 1 81 ? -18.221 -2.487 34.901 1.00 57.28 81 GLN A O 1
ATOM 638 N N . ASP A 1 82 ? -19.155 -1.009 33.477 1.00 54.62 82 ASP A N 1
ATOM 639 C CA . ASP A 1 82 ? -19.668 -0.064 34.482 1.00 54.62 82 ASP A CA 1
ATOM 640 C C . ASP A 1 82 ? -21.182 -0.218 34.780 1.00 54.62 82 ASP A C 1
ATOM 642 O O . ASP A 1 82 ? -21.788 0.662 35.399 1.00 54.62 82 ASP A O 1
ATOM 646 N N . ALA A 1 83 ? -21.803 -1.334 34.366 1.00 49.28 83 ALA A N 1
ATOM 647 C CA . ALA A 1 83 ? -23.206 -1.690 34.638 1.00 49.28 83 ALA A CA 1
ATOM 648 C C . ALA A 1 83 ? -23.320 -3.003 35.428 1.00 49.28 83 ALA A C 1
ATOM 650 O O . ALA A 1 83 ? -24.190 -3.066 36.330 1.00 49.28 83 ALA A O 1
#